Protein AF-A0A353LYP3-F1 (afdb_monomer_lite)

Structure (mmCIF, N/CA/C/O backbone):
data_AF-A0A353LYP3-F1
#
_entry.id   AF-A0A353LYP3-F1
#
loop_
_atom_site.group_PDB
_atom_site.id
_atom_site.type_symbol
_atom_site.label_atom_id
_atom_site.label_alt_id
_atom_site.label_comp_id
_atom_site.label_asym_id
_atom_site.label_entity_id
_atom_site.label_seq_id
_atom_site.pdbx_PDB_ins_code
_atom_site.Cartn_x
_atom_site.Cartn_y
_atom_site.Cartn_z
_atom_site.occupancy
_atom_site.B_iso_or_equiv
_atom_site.auth_seq_id
_atom_site.auth_comp_id
_atom_site.auth_asym_id
_atom_site.auth_atom_id
_atom_site.pdbx_PDB_model_num
ATOM 1 N N . MET A 1 1 ? 10.026 13.963 10.418 1.00 54.19 1 MET A N 1
ATOM 2 C CA . MET A 1 1 ? 9.794 12.683 9.719 1.00 54.19 1 MET A CA 1
ATOM 3 C C . MET A 1 1 ? 11.078 11.905 9.789 1.00 54.19 1 MET A C 1
ATOM 5 O O . MET A 1 1 ? 12.099 12.443 9.378 1.00 54.19 1 MET A O 1
ATOM 9 N N . GLU A 1 2 ? 11.036 10.710 10.360 1.00 62.53 2 GLU A N 1
ATOM 10 C CA . GLU A 1 2 ? 12.222 9.867 10.452 1.00 62.53 2 GLU A CA 1
ATOM 11 C C . GLU A 1 2 ? 12.585 9.393 9.034 1.00 62.53 2 GLU A C 1
ATOM 13 O O . GLU A 1 2 ? 11.735 8.795 8.362 1.00 62.53 2 GLU A O 1
ATOM 18 N N . PRO A 1 3 ? 13.785 9.722 8.519 1.00 78.31 3 PRO A N 1
ATOM 19 C CA . PRO A 1 3 ? 14.247 9.272 7.199 1.00 78.31 3 PRO A CA 1
ATOM 20 C C . PRO A 1 3 ? 14.210 7.739 7.059 1.00 78.31 3 PRO A C 1
ATOM 22 O O . PRO A 1 3 ? 14.135 7.204 5.948 1.00 78.31 3 PRO A O 1
ATOM 25 N N . ASP A 1 4 ? 14.184 7.042 8.187 1.00 89.88 4 ASP A N 1
ATOM 26 C CA . ASP A 1 4 ? 14.085 5.599 8.335 1.00 89.88 4 ASP A CA 1
ATOM 27 C C . ASP A 1 4 ? 12.783 5.028 7.763 1.00 89.88 4 ASP A C 1
ATOM 29 O O . ASP A 1 4 ? 12.834 4.050 7.022 1.00 89.88 4 ASP A O 1
ATOM 33 N N . SER A 1 5 ? 11.631 5.674 7.977 1.00 93.25 5 SER A N 1
ATOM 34 C CA . SER A 1 5 ? 10.331 5.182 7.486 1.00 93.25 5 SER A CA 1
ATOM 35 C C . SER A 1 5 ? 10.251 5.153 5.958 1.00 93.25 5 SER A C 1
ATOM 37 O O . SER A 1 5 ? 9.721 4.216 5.361 1.00 93.25 5 SER A O 1
ATOM 39 N N . PHE A 1 6 ? 10.796 6.181 5.301 1.00 93.81 6 PHE A N 1
ATOM 40 C CA . PHE A 1 6 ? 10.834 6.232 3.840 1.00 93.81 6 PHE A CA 1
ATOM 41 C C . PHE A 1 6 ? 11.858 5.246 3.271 1.00 93.81 6 PHE A C 1
ATOM 43 O O . PHE A 1 6 ? 11.577 4.550 2.296 1.00 93.81 6 PHE A O 1
ATOM 50 N N . THR A 1 7 ? 13.033 5.155 3.896 1.00 94.31 7 THR A N 1
ATOM 51 C CA . THR A 1 7 ? 14.080 4.210 3.488 1.00 94.31 7 THR A CA 1
ATOM 52 C C . THR A 1 7 ? 13.593 2.770 3.620 1.00 94.31 7 THR A C 1
ATOM 54 O O . THR A 1 7 ? 13.768 1.970 2.699 1.00 94.31 7 THR A O 1
ATOM 57 N N . TRP A 1 8 ? 12.906 2.462 4.721 1.00 96.06 8 TRP A N 1
ATOM 58 C CA . TRP A 1 8 ? 12.242 1.185 4.941 1.00 96.06 8 TRP A CA 1
ATOM 59 C C . TRP A 1 8 ? 11.215 0.893 3.846 1.00 96.06 8 TRP A C 1
ATOM 61 O O . TRP A 1 8 ? 11.265 -0.178 3.249 1.00 96.06 8 TRP A O 1
ATOM 71 N N . LEU A 1 9 ? 10.348 1.855 3.507 1.00 95.44 9 LEU A N 1
ATOM 72 C CA . LEU A 1 9 ? 9.322 1.673 2.476 1.00 95.44 9 LEU A CA 1
ATOM 73 C C . LEU A 1 9 ? 9.927 1.388 1.097 1.00 95.44 9 LEU A C 1
ATOM 75 O O . LEU A 1 9 ? 9.460 0.507 0.376 1.00 95.44 9 LEU A O 1
ATOM 79 N N . VAL A 1 10 ? 10.976 2.123 0.721 1.00 94.94 10 VAL A N 1
ATOM 80 C CA . VAL A 1 10 ? 11.682 1.908 -0.550 1.00 94.94 10 VAL A CA 1
ATOM 81 C C . VAL A 1 10 ? 12.339 0.530 -0.577 1.00 94.94 10 VAL A C 1
ATOM 83 O O . VAL A 1 10 ? 12.229 -0.175 -1.582 1.00 94.94 10 VAL A O 1
ATOM 86 N N . SER A 1 11 ? 12.980 0.132 0.525 1.00 95.69 11 SER A N 1
ATOM 87 C CA . SER A 1 11 ? 13.568 -1.202 0.677 1.00 95.69 11 SER A CA 1
ATOM 88 C C . SER A 1 11 ? 12.501 -2.293 0.538 1.00 95.69 11 SER A C 1
ATOM 90 O O . SER A 1 11 ? 12.647 -3.210 -0.271 1.00 95.69 11 SER A O 1
ATOM 92 N N . TYR A 1 12 ? 11.369 -2.129 1.224 1.00 95.31 12 TYR A N 1
ATOM 93 C CA . TYR A 1 12 ? 10.230 -3.040 1.180 1.00 95.31 12 TYR A CA 1
ATOM 94 C C . TYR A 1 12 ? 9.663 -3.210 -0.235 1.00 95.31 12 TYR A C 1
ATOM 96 O O . TYR A 1 12 ? 9.528 -4.333 -0.723 1.00 95.31 12 TYR A O 1
ATOM 104 N N . LEU A 1 13 ? 9.397 -2.102 -0.935 1.00 93.81 13 LEU A N 1
ATOM 105 C CA . LEU A 1 13 ? 8.905 -2.130 -2.314 1.00 93.81 13 LEU A CA 1
ATOM 106 C C . LEU A 1 13 ? 9.899 -2.827 -3.252 1.00 93.81 13 LEU A C 1
ATOM 108 O O . LEU A 1 13 ? 9.490 -3.619 -4.103 1.00 93.81 13 LEU A O 1
ATOM 112 N N . SER A 1 14 ? 11.198 -2.569 -3.070 1.00 93.81 14 SER A N 1
ATOM 113 C CA . SER A 1 14 ? 12.239 -3.194 -3.886 1.00 93.81 14 SER A CA 1
ATOM 114 C C . SER A 1 14 ? 12.328 -4.707 -3.695 1.00 93.81 14 SER A C 1
ATOM 116 O O . SER A 1 14 ? 12.560 -5.423 -4.665 1.00 93.81 14 SER A O 1
ATOM 118 N N . ALA A 1 15 ? 12.074 -5.196 -2.478 1.00 94.06 15 ALA A N 1
ATOM 119 C CA . ALA A 1 15 ? 12.057 -6.621 -2.169 1.00 94.06 15 ALA A CA 1
ATOM 120 C C . ALA A 1 15 ? 10.809 -7.343 -2.707 1.00 94.06 15 ALA A C 1
ATOM 122 O O . ALA A 1 15 ? 10.864 -8.544 -2.966 1.00 94.06 15 ALA A O 1
ATOM 123 N N . ARG A 1 16 ? 9.679 -6.637 -2.852 1.00 90.31 16 ARG A N 1
ATOM 124 C CA . ARG A 1 16 ? 8.399 -7.221 -3.290 1.00 90.31 16 ARG A CA 1
ATOM 125 C C . ARG A 1 16 ? 8.156 -7.147 -4.792 1.00 90.31 16 ARG A C 1
ATOM 127 O O . ARG A 1 16 ? 7.545 -8.057 -5.341 1.00 90.31 16 ARG A O 1
ATOM 134 N N . VAL A 1 17 ? 8.579 -6.058 -5.432 1.00 90.00 17 VAL A N 1
ATOM 135 C CA . VAL A 1 17 ? 8.217 -5.747 -6.822 1.00 90.00 17 VAL A CA 1
ATOM 136 C C . VAL A 1 17 ? 9.460 -5.466 -7.654 1.00 90.00 17 VAL A C 1
ATOM 138 O O . VAL A 1 17 ? 9.857 -6.281 -8.480 1.00 90.00 17 VAL A O 1
ATOM 141 N N . THR A 1 18 ? 10.051 -4.286 -7.470 1.00 90.81 18 THR A N 1
ATOM 142 C CA . THR A 1 18 ? 11.237 -3.828 -8.194 1.00 90.81 18 THR A CA 1
ATOM 143 C C . THR A 1 18 ? 11.783 -2.565 -7.543 1.00 90.81 18 THR A C 1
ATOM 145 O O . THR A 1 18 ? 11.088 -1.886 -6.783 1.00 90.81 18 THR A O 1
ATOM 148 N N . VAL A 1 19 ? 13.030 -2.224 -7.859 1.00 92.56 19 VAL A N 1
ATOM 149 C CA . VAL A 1 19 ? 13.658 -0.989 -7.390 1.00 92.56 19 VAL A CA 1
ATOM 150 C C . VAL A 1 19 ? 12.909 0.212 -7.982 1.00 92.56 19 VAL A C 1
ATOM 152 O O . VAL A 1 19 ? 12.935 0.389 -9.201 1.00 92.56 19 VAL A O 1
ATOM 155 N N . PRO A 1 20 ? 12.285 1.078 -7.158 1.00 92.69 20 PRO A N 1
ATOM 156 C CA . PRO A 1 20 ? 11.558 2.228 -7.675 1.00 92.69 20 PRO A CA 1
ATOM 157 C C . PRO A 1 20 ? 12.528 3.241 -8.283 1.00 92.69 20 PRO A C 1
ATOM 159 O O . PRO A 1 20 ? 13.580 3.560 -7.705 1.00 92.69 20 PRO A O 1
ATOM 162 N N . SER A 1 21 ? 12.141 3.783 -9.430 1.00 95.62 21 SER A N 1
ATOM 163 C CA . SER A 1 21 ? 12.807 4.884 -10.115 1.00 95.62 21 SER A CA 1
ATOM 164 C C . SER A 1 21 ? 12.794 6.169 -9.268 1.00 95.62 21 SER A C 1
ATOM 166 O O . SER A 1 21 ? 11.988 6.317 -8.342 1.00 95.62 21 SER A O 1
ATOM 168 N N . PRO A 1 22 ? 13.661 7.153 -9.568 1.00 95.00 22 PRO A N 1
ATOM 169 C CA . PRO A 1 22 ? 13.668 8.433 -8.858 1.00 95.00 22 PRO A CA 1
ATOM 170 C C . PRO A 1 22 ? 12.325 9.174 -8.912 1.00 95.00 22 PRO A C 1
ATOM 172 O O . PRO A 1 22 ? 12.005 9.934 -8.001 1.00 95.00 22 PRO A O 1
ATOM 175 N N . GLU A 1 23 ? 11.544 8.987 -9.975 1.00 95.06 23 GLU A N 1
ATOM 176 C CA . GLU A 1 23 ? 10.226 9.605 -10.117 1.00 95.06 23 GLU A CA 1
ATOM 177 C C . GLU A 1 23 ? 9.177 8.909 -9.243 1.00 95.06 23 GLU A C 1
ATOM 179 O O . GLU A 1 23 ? 8.459 9.574 -8.498 1.00 95.06 23 GLU A O 1
ATOM 184 N N . GLU A 1 24 ? 9.159 7.576 -9.224 1.00 95.19 24 GLU A N 1
ATOM 185 C CA . GLU A 1 24 ? 8.295 6.793 -8.330 1.00 95.19 24 GLU A CA 1
ATOM 186 C C . GLU A 1 24 ? 8.601 7.084 -6.858 1.00 95.19 24 GLU A C 1
ATOM 188 O O . GLU A 1 24 ? 7.687 7.284 -6.063 1.00 95.19 24 GLU A O 1
ATOM 193 N N . ARG A 1 25 ? 9.881 7.229 -6.491 1.00 95.06 25 ARG A N 1
ATOM 194 C CA . ARG A 1 25 ? 10.289 7.655 -5.139 1.00 95.06 25 ARG A CA 1
ATOM 195 C C . ARG A 1 25 ? 9.726 9.024 -4.763 1.00 95.06 25 ARG A C 1
ATOM 197 O O . ARG A 1 25 ? 9.258 9.193 -3.639 1.00 95.06 25 ARG A O 1
ATOM 204 N N . ARG A 1 26 ? 9.733 9.996 -5.686 1.00 95.56 26 ARG A N 1
ATOM 205 C CA . ARG A 1 26 ? 9.115 11.316 -5.455 1.00 95.56 26 ARG A CA 1
ATOM 206 C C . ARG A 1 26 ? 7.609 11.204 -5.255 1.00 95.56 26 ARG A C 1
ATOM 208 O O . ARG A 1 26 ? 7.067 11.880 -4.386 1.00 95.56 26 ARG A O 1
ATOM 215 N N . LYS A 1 27 ? 6.939 10.334 -6.009 1.00 95.62 27 LYS A N 1
ATOM 216 C CA . LYS A 1 27 ? 5.505 10.079 -5.832 1.00 95.62 27 LYS A CA 1
ATOM 217 C C . LYS A 1 27 ? 5.201 9.391 -4.497 1.00 95.62 27 LYS A C 1
ATOM 219 O O . LYS A 1 27 ? 4.265 9.795 -3.820 1.00 95.62 27 LYS A O 1
ATOM 224 N N . LEU A 1 28 ? 6.004 8.414 -4.069 1.00 95.25 28 LEU A N 1
ATOM 225 C CA . LEU A 1 28 ? 5.878 7.801 -2.736 1.00 95.25 28 LEU A CA 1
ATOM 226 C C . LEU A 1 28 ? 6.040 8.848 -1.626 1.00 95.25 28 LEU A C 1
ATOM 228 O O . LEU A 1 28 ? 5.224 8.903 -0.709 1.00 95.25 28 LEU A O 1
ATOM 232 N N . LEU A 1 29 ? 7.039 9.731 -1.749 1.00 94.88 29 LEU A N 1
ATOM 233 C CA . LEU A 1 29 ? 7.204 10.869 -0.841 1.00 94.88 29 LEU A CA 1
ATOM 234 C C . LEU A 1 29 ? 5.979 11.786 -0.857 1.00 94.88 29 LEU A C 1
ATOM 236 O O . LEU A 1 29 ? 5.509 12.176 0.203 1.00 94.88 29 LEU A O 1
ATOM 240 N N . TYR A 1 30 ? 5.418 12.097 -2.025 1.00 95.19 30 TYR A N 1
ATOM 241 C CA . TYR A 1 30 ? 4.194 12.894 -2.122 1.00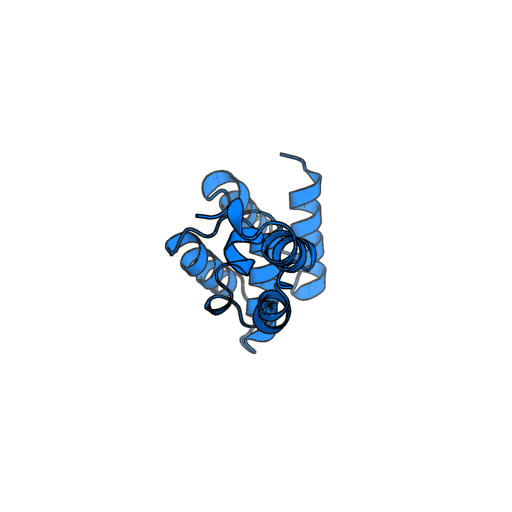 95.19 30 TYR A CA 1
ATOM 242 C C . TYR A 1 30 ? 3.021 12.250 -1.366 1.00 95.19 30 TYR A C 1
ATOM 244 O O . TYR A 1 30 ? 2.323 12.933 -0.616 1.00 95.19 30 TYR A O 1
ATOM 252 N N . TRP A 1 31 ? 2.828 10.935 -1.494 1.00 95.88 31 TRP A N 1
ATOM 253 C CA . TRP A 1 31 ? 1.790 10.224 -0.745 1.00 95.88 31 TRP A CA 1
ATOM 254 C C . TRP A 1 31 ? 2.017 10.288 0.769 1.00 95.88 31 TRP A C 1
ATOM 256 O O . TRP A 1 31 ? 1.078 10.554 1.520 1.00 95.88 31 TRP A O 1
ATOM 266 N N . MET A 1 32 ? 3.261 10.135 1.222 1.00 94.69 32 MET A N 1
ATOM 267 C CA . MET A 1 32 ? 3.577 10.230 2.649 1.00 94.69 32 MET A CA 1
ATOM 268 C C . MET A 1 32 ? 3.420 11.649 3.200 1.00 94.69 32 MET A C 1
ATOM 270 O O . MET A 1 32 ? 2.840 11.844 4.262 1.00 94.69 32 MET A O 1
ATOM 274 N N . GLN A 1 33 ? 3.933 12.649 2.485 1.00 92.38 33 GLN A N 1
ATOM 275 C CA . GLN A 1 33 ? 4.070 14.010 3.004 1.00 92.38 33 GLN A CA 1
ATOM 276 C C . GLN A 1 33 ? 2.869 14.894 2.674 1.00 92.38 33 GLN A C 1
ATOM 278 O O . GLN A 1 33 ? 2.355 15.596 3.536 1.00 92.38 33 GLN A O 1
ATOM 283 N N . SER A 1 34 ? 2.418 14.879 1.421 1.00 92.88 34 SER A N 1
ATOM 284 C CA . SER A 1 34 ? 1.349 15.765 0.949 1.00 92.88 34 SER A CA 1
ATOM 285 C C . SER A 1 34 ? -0.038 15.175 1.167 1.00 92.88 34 SER A C 1
ATOM 287 O O . SER A 1 34 ? -0.999 15.921 1.335 1.00 92.88 34 SER A O 1
ATOM 289 N N . LYS A 1 35 ? -0.158 13.844 1.142 1.00 93.00 35 LYS A N 1
ATOM 290 C CA . LYS A 1 35 ? -1.423 13.138 1.401 1.00 93.00 35 LYS A CA 1
ATOM 291 C C . LYS A 1 35 ? -1.507 12.554 2.811 1.00 93.00 35 LYS A C 1
ATOM 293 O O . LYS A 1 35 ? -2.572 12.086 3.195 1.00 93.00 35 LYS A O 1
ATOM 298 N N . ASN A 1 36 ? -0.429 12.658 3.591 1.00 93.88 36 ASN A N 1
ATOM 299 C CA . ASN A 1 36 ? -0.367 12.236 4.988 1.00 93.88 36 ASN A CA 1
ATOM 300 C C . ASN A 1 36 ? -0.700 10.740 5.182 1.00 93.88 36 ASN A C 1
ATOM 302 O O . ASN A 1 36 ? -1.319 10.369 6.180 1.00 93.88 36 ASN A O 1
ATOM 306 N N . LEU A 1 37 ? -0.320 9.884 4.224 1.00 94.81 37 LEU A N 1
ATOM 307 C CA . LEU A 1 37 ? -0.418 8.428 4.375 1.00 94.81 37 LEU A CA 1
ATOM 308 C C . LEU A 1 37 ? 0.808 7.893 5.119 1.00 94.81 37 LEU A C 1
ATOM 310 O O . LEU A 1 37 ? 1.942 8.267 4.815 1.00 94.81 37 LEU A O 1
ATOM 314 N N . SER A 1 38 ? 0.605 6.966 6.054 1.00 95.38 38 SER A N 1
ATOM 315 C CA . SER A 1 38 ? 1.728 6.282 6.696 1.00 95.38 38 SER A CA 1
ATOM 316 C C . SER A 1 38 ? 2.450 5.343 5.718 1.00 95.38 38 SER A C 1
ATOM 318 O O . SER A 1 38 ? 1.876 4.842 4.747 1.00 95.38 38 SER A O 1
ATOM 320 N N . HIS A 1 39 ? 3.732 5.085 5.983 1.00 94.81 39 HIS A N 1
ATOM 321 C CA . HIS A 1 39 ? 4.520 4.121 5.209 1.00 94.81 39 HIS A CA 1
ATOM 322 C C . HIS A 1 39 ? 3.911 2.712 5.270 1.00 94.81 39 HIS A C 1
ATOM 324 O O . HIS A 1 39 ? 3.964 1.984 4.283 1.00 94.81 39 HIS A O 1
ATOM 330 N N . GLU A 1 40 ? 3.277 2.354 6.388 1.00 95.38 40 GLU A N 1
ATOM 331 C CA . GLU A 1 40 ? 2.568 1.085 6.562 1.00 95.38 40 GLU A CA 1
ATOM 332 C C . GLU A 1 40 ? 1.368 0.988 5.619 1.00 95.38 40 GLU A C 1
ATOM 334 O O . GLU A 1 40 ? 1.216 -0.024 4.947 1.00 95.38 40 GLU A O 1
ATOM 339 N N . VAL A 1 41 ? 0.556 2.048 5.494 1.00 95.75 41 VAL A N 1
ATOM 340 C CA . VAL A 1 41 ? -0.564 2.074 4.535 1.00 95.75 41 VAL A CA 1
ATOM 341 C C . VAL A 1 41 ? -0.048 1.839 3.119 1.00 95.75 41 VAL A C 1
ATOM 343 O O . VAL A 1 41 ? -0.590 1.015 2.389 1.00 95.75 41 VAL A O 1
ATOM 346 N N . ILE A 1 42 ? 1.037 2.509 2.728 1.00 96.12 42 ILE A N 1
ATOM 347 C CA . ILE A 1 42 ? 1.604 2.322 1.390 1.00 96.12 42 ILE A CA 1
ATOM 348 C C . ILE A 1 42 ? 2.149 0.896 1.214 1.00 96.12 42 ILE A C 1
ATOM 350 O O . ILE A 1 42 ? 1.950 0.302 0.157 1.00 96.12 42 ILE A O 1
ATOM 354 N N . ALA A 1 43 ? 2.770 0.310 2.241 1.00 95.88 43 ALA A N 1
ATOM 355 C CA . ALA A 1 43 ? 3.223 -1.078 2.206 1.00 95.88 43 ALA A CA 1
ATOM 356 C C . ALA A 1 43 ? 2.055 -2.070 2.055 1.00 95.88 43 ALA A C 1
ATOM 358 O O . ALA A 1 43 ? 2.135 -2.971 1.224 1.00 95.88 43 ALA A O 1
ATOM 359 N N . VAL A 1 44 ? 0.938 -1.872 2.764 1.00 95.62 44 VAL A N 1
ATOM 360 C CA . VAL A 1 44 ? -0.263 -2.710 2.585 1.00 95.62 44 VAL A CA 1
ATOM 361 C C . VAL A 1 44 ? -0.827 -2.554 1.171 1.00 95.62 44 VAL A C 1
ATOM 363 O O . VAL A 1 44 ? -1.257 -3.538 0.579 1.00 95.62 44 VAL A O 1
ATOM 366 N N . ALA A 1 45 ? -0.780 -1.356 0.580 1.00 95.50 45 ALA A N 1
ATOM 367 C CA . ALA A 1 45 ? -1.205 -1.159 -0.807 1.00 95.50 45 ALA A CA 1
ATOM 368 C C . ALA A 1 45 ? -0.325 -1.937 -1.804 1.00 95.50 45 ALA A C 1
ATOM 370 O O . ALA A 1 45 ? -0.832 -2.442 -2.806 1.00 95.50 45 ALA A O 1
ATOM 371 N N . VAL A 1 46 ? 0.976 -2.075 -1.521 1.00 94.94 46 VAL A N 1
ATOM 372 C CA . VAL A 1 46 ? 1.889 -2.926 -2.303 1.00 94.94 46 VAL A CA 1
ATOM 373 C C . VAL A 1 46 ? 1.501 -4.399 -2.176 1.00 94.94 46 VAL A C 1
ATOM 375 O O . VAL A 1 46 ? 1.428 -5.090 -3.189 1.00 94.94 46 VAL A O 1
ATOM 378 N N . GLU A 1 47 ? 1.191 -4.870 -0.968 1.00 93.81 47 GLU A N 1
ATOM 379 C CA . GLU A 1 47 ? 0.740 -6.251 -0.759 1.00 93.81 47 GLU A CA 1
ATOM 380 C C . GLU A 1 47 ? -0.603 -6.522 -1.448 1.00 93.81 47 GLU A C 1
ATOM 382 O O . GLU A 1 47 ? -0.753 -7.547 -2.109 1.00 93.81 47 GLU A O 1
ATOM 387 N N . GLU A 1 48 ? -1.559 -5.593 -1.359 1.00 93.12 48 GLU A N 1
ATOM 388 C CA . GLU A 1 48 ? -2.859 -5.692 -2.034 1.00 93.12 48 GLU A CA 1
ATOM 389 C C . GLU A 1 48 ? -2.685 -5.738 -3.559 1.00 93.12 48 GLU A C 1
ATOM 391 O O . GLU A 1 48 ? -3.314 -6.552 -4.239 1.00 93.12 48 GLU A O 1
ATOM 396 N N . MET A 1 49 ? -1.779 -4.917 -4.099 1.00 93.81 49 MET A N 1
ATOM 397 C CA . MET A 1 49 ? -1.406 -4.957 -5.510 1.00 93.81 49 MET 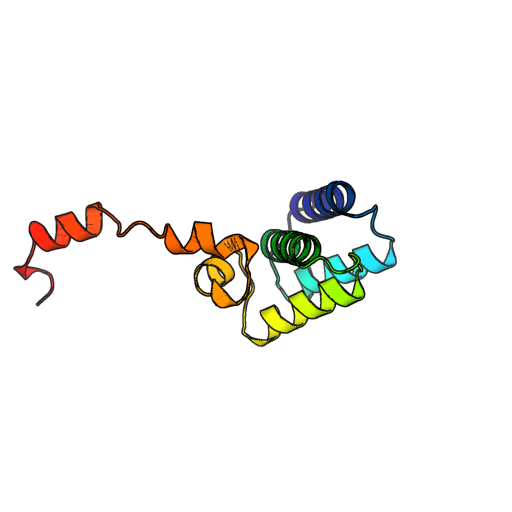A CA 1
ATOM 398 C C . MET A 1 49 ? -0.852 -6.331 -5.900 1.00 93.81 49 MET A C 1
ATOM 400 O O . MET A 1 49 ? -1.325 -6.912 -6.877 1.00 93.81 49 MET A O 1
ATOM 404 N N . CYS A 1 50 ? 0.109 -6.867 -5.147 1.00 90.94 50 CYS A N 1
ATOM 405 C CA . CYS A 1 50 ? 0.696 -8.181 -5.416 1.00 90.94 50 CYS A CA 1
ATOM 406 C C . CYS A 1 50 ? -0.338 -9.315 -5.297 1.00 90.94 50 CYS A C 1
ATOM 408 O O . CYS A 1 50 ? -0.336 -10.242 -6.105 1.00 90.94 50 CYS A O 1
ATOM 410 N N . ALA A 1 51 ? -1.254 -9.229 -4.329 1.00 90.12 51 ALA A N 1
ATOM 411 C CA . ALA A 1 51 ? -2.304 -10.221 -4.104 1.00 90.12 51 ALA A CA 1
ATOM 412 C C . ALA A 1 51 ? -3.418 -10.185 -5.163 1.00 90.12 51 ALA A C 1
ATOM 414 O O . ALA A 1 51 ? -4.111 -11.181 -5.366 1.00 90.12 51 ALA A O 1
ATOM 415 N N . SER A 1 52 ? -3.604 -9.055 -5.852 1.00 85.75 52 SER A N 1
ATOM 416 C CA . SER A 1 52 ? -4.650 -8.891 -6.870 1.00 85.75 52 SER A CA 1
ATOM 417 C C . SER A 1 52 ? -4.461 -9.765 -8.119 1.00 85.75 52 SER A C 1
ATOM 419 O O . SER A 1 52 ? -5.403 -9.920 -8.896 1.00 85.75 52 SER A O 1
ATOM 421 N N . GLY A 1 53 ? -3.260 -10.319 -8.334 1.00 76.88 53 GLY A N 1
ATOM 422 C CA . GLY A 1 53 ? -2.906 -11.075 -9.539 1.00 76.88 53 GLY A CA 1
ATOM 423 C C . GLY A 1 53 ? -2.709 -10.213 -10.794 1.00 76.88 53 GLY A C 1
ATOM 424 O O . GLY A 1 53 ? -2.446 -10.759 -11.864 1.00 76.88 53 GLY A O 1
ATOM 425 N N . ALA A 1 54 ? -2.825 -8.884 -10.689 1.00 75.19 54 ALA A N 1
ATOM 426 C CA . ALA A 1 54 ? -2.478 -7.953 -11.758 1.00 75.19 54 ALA A CA 1
ATOM 427 C C . ALA A 1 54 ? -0.958 -7.737 -11.835 1.00 75.19 54 ALA A C 1
ATOM 429 O O . ALA A 1 54 ? -0.247 -7.881 -10.840 1.00 75.19 54 ALA A O 1
ATOM 430 N N . ASN A 1 55 ? -0.456 -7.330 -13.007 1.00 82.81 55 ASN A N 1
ATOM 431 C CA . ASN A 1 55 ? 0.948 -6.949 -13.145 1.00 82.81 55 ASN A CA 1
ATOM 432 C C . ASN A 1 55 ? 1.255 -5.771 -12.203 1.00 82.81 55 ASN A C 1
ATOM 434 O O . ASN A 1 55 ? 0.653 -4.699 -12.359 1.00 82.81 55 ASN A O 1
ATOM 438 N N . PRO A 1 56 ? 2.188 -5.936 -11.248 1.00 86.19 56 PRO A N 1
ATOM 439 C CA . PRO A 1 56 ? 2.482 -4.895 -10.283 1.00 86.19 56 PRO A CA 1
ATOM 440 C C . PRO A 1 56 ? 3.082 -3.694 -11.013 1.00 86.19 56 PRO A C 1
ATOM 442 O O . PRO A 1 56 ? 4.075 -3.803 -11.733 1.00 86.19 56 PRO A O 1
ATOM 445 N N . SER A 1 57 ? 2.439 -2.541 -10.867 1.00 91.38 57 SER A N 1
ATOM 446 C CA . SER A 1 57 ? 2.835 -1.309 -11.539 1.00 91.38 57 SER A CA 1
ATOM 447 C C . SER A 1 57 ? 2.492 -0.103 -10.679 1.00 91.38 57 SER A C 1
ATOM 449 O O . SER A 1 57 ? 1.480 -0.082 -9.976 1.00 91.38 57 SER A O 1
ATOM 451 N N . PHE A 1 58 ? 3.324 0.934 -10.754 1.00 92.19 58 PHE A N 1
ATOM 452 C CA . PHE A 1 58 ? 3.109 2.145 -9.971 1.00 92.19 58 PHE A CA 1
ATOM 453 C C . PHE A 1 58 ? 1.745 2.817 -10.226 1.00 92.19 58 PHE A C 1
ATOM 455 O O . PHE A 1 58 ? 1.097 3.198 -9.255 1.00 92.19 58 PHE A O 1
ATOM 462 N N . PRO A 1 59 ? 1.229 2.913 -11.471 1.00 93.56 59 PRO A N 1
ATOM 463 C CA . PRO A 1 59 ? -0.104 3.470 -11.712 1.00 93.56 59 PRO A CA 1
ATOM 464 C C . PRO A 1 59 ? -1.225 2.687 -11.019 1.00 93.56 59 PRO A C 1
ATOM 466 O O . PRO A 1 59 ? -2.206 3.281 -10.567 1.00 93.56 59 PRO A O 1
ATOM 469 N N . TYR A 1 60 ? -1.083 1.363 -10.922 1.00 93.50 60 TYR A N 1
ATOM 470 C CA . TYR A 1 60 ? -2.050 0.526 -10.223 1.00 93.50 60 TYR A CA 1
ATOM 471 C C . TYR A 1 60 ? -1.972 0.730 -8.704 1.00 93.50 60 TYR A C 1
ATOM 473 O O . TYR A 1 60 ? -3.006 0.947 -8.070 1.00 93.50 60 TYR A O 1
ATOM 481 N N . LEU A 1 61 ? -0.756 0.803 -8.145 1.00 95.00 61 LEU A N 1
ATOM 482 C CA . LEU A 1 61 ? -0.527 1.203 -6.752 1.00 95.00 61 LEU A CA 1
ATOM 483 C C . LEU A 1 61 ? -1.161 2.573 -6.444 1.00 95.00 61 LEU A C 1
ATOM 485 O O . LEU A 1 61 ? -1.901 2.703 -5.472 1.00 95.00 61 LEU A O 1
ATOM 489 N N . GLU A 1 62 ? -0.951 3.586 -7.292 1.00 95.44 62 GLU A N 1
ATOM 490 C CA . GLU A 1 62 ? -1.581 4.908 -7.138 1.00 95.44 62 GLU A CA 1
ATOM 491 C C . GLU A 1 62 ? -3.115 4.839 -7.191 1.00 95.44 62 GLU A C 1
ATOM 493 O O . GLU A 1 62 ? -3.791 5.633 -6.538 1.00 95.44 62 GLU A O 1
ATOM 498 N N . GLY A 1 63 ? -3.679 3.897 -7.952 1.00 95.81 63 GLY A N 1
ATOM 499 C CA . GLY A 1 63 ? -5.114 3.622 -7.973 1.00 95.81 63 GLY A CA 1
ATOM 500 C C . GLY A 1 63 ? -5.639 3.157 -6.614 1.00 95.81 63 GLY A C 1
ATOM 501 O O . GLY A 1 63 ? -6.628 3.709 -6.128 1.00 95.81 63 GLY A O 1
ATOM 502 N N . ILE A 1 64 ? -4.945 2.207 -5.982 1.00 95.38 64 ILE A N 1
ATOM 503 C CA . ILE A 1 64 ? -5.268 1.711 -4.634 1.00 95.38 64 ILE A CA 1
ATOM 504 C C . ILE A 1 64 ? -5.152 2.849 -3.612 1.00 95.38 64 ILE A C 1
ATOM 506 O O . ILE A 1 64 ? -6.101 3.118 -2.876 1.00 95.38 64 ILE A O 1
ATOM 510 N N . LEU A 1 65 ? -4.035 3.586 -3.627 1.00 96.62 65 LEU A N 1
ATOM 511 C CA . LEU A 1 65 ? -3.796 4.703 -2.706 1.00 96.62 65 LEU A CA 1
ATOM 512 C C . LEU A 1 65 ? -4.838 5.818 -2.857 1.00 96.62 65 LEU A C 1
ATOM 514 O O . LEU A 1 65 ? -5.324 6.351 -1.861 1.00 96.62 65 LEU A O 1
ATOM 518 N N . ARG A 1 66 ? -5.230 6.155 -4.092 1.00 96.81 66 ARG A N 1
ATOM 519 C CA . ARG A 1 66 ? -6.280 7.148 -4.357 1.00 96.81 66 ARG A CA 1
ATOM 520 C C . ARG A 1 66 ? -7.638 6.690 -3.840 1.00 96.81 66 ARG A C 1
ATOM 522 O O . ARG A 1 66 ? -8.358 7.514 -3.282 1.00 96.81 66 ARG A O 1
ATOM 529 N N . ASN A 1 67 ? -7.974 5.413 -4.011 1.00 95.56 67 ASN A N 1
ATOM 530 C CA . ASN A 1 67 ? -9.208 4.844 -3.478 1.00 95.56 67 ASN A CA 1
ATOM 531 C C . ASN A 1 67 ? -9.246 4.946 -1.945 1.00 95.56 67 ASN A C 1
ATOM 533 O O . ASN A 1 67 ? -10.195 5.491 -1.388 1.00 95.56 67 ASN A O 1
ATOM 537 N N . TRP A 1 68 ? -8.182 4.510 -1.267 1.00 96.00 68 TRP A N 1
ATOM 538 C CA . TRP A 1 68 ? -8.092 4.543 0.197 1.00 96.00 68 TRP A CA 1
ATOM 539 C C . TRP A 1 68 ? -8.074 5.965 0.761 1.00 96.00 68 TRP A C 1
ATOM 541 O O . TRP A 1 68 ? -8.830 6.281 1.676 1.00 96.00 68 TRP A O 1
ATOM 551 N N . HIS A 1 69 ? -7.286 6.864 0.171 1.00 96.31 69 HIS A N 1
ATOM 552 C CA . HIS A 1 69 ? -7.291 8.271 0.568 1.00 96.31 69 HIS A CA 1
ATOM 553 C C . HIS A 1 69 ? -8.664 8.925 0.331 1.00 96.31 69 HIS A C 1
ATOM 555 O O . HIS A 1 69 ? -9.089 9.769 1.117 1.00 96.31 69 HIS A O 1
ATOM 561 N N . GLY A 1 70 ? -9.371 8.547 -0.742 1.00 95.25 70 GLY A N 1
ATOM 562 C CA . GLY A 1 70 ? -10.708 9.057 -1.063 1.00 95.25 70 GLY A CA 1
ATOM 563 C C . GLY A 1 70 ? -11.762 8.743 0.001 1.00 95.25 70 GLY A C 1
ATOM 564 O O . GLY A 1 70 ? -12.676 9.540 0.192 1.00 95.25 70 GLY A O 1
ATOM 565 N N . VAL A 1 71 ? -11.599 7.637 0.729 1.00 94.31 71 VAL A N 1
ATOM 566 C CA . VAL A 1 71 ? -12.470 7.246 1.852 1.00 94.31 71 VAL A CA 1
ATOM 567 C C . VAL A 1 71 ? -11.886 7.613 3.225 1.00 94.31 71 VAL A C 1
ATOM 569 O O . VAL A 1 71 ? -12.454 7.257 4.250 1.00 94.31 71 VAL A O 1
ATOM 572 N N . GLY A 1 72 ? -10.779 8.363 3.257 1.00 94.38 72 GLY A N 1
ATOM 573 C CA . GLY A 1 72 ? -10.217 8.945 4.479 1.00 94.38 72 GLY A CA 1
ATOM 574 C C . GLY A 1 72 ? -9.128 8.129 5.179 1.00 94.38 72 GLY A C 1
ATOM 575 O O . GLY A 1 72 ? -8.693 8.536 6.252 1.00 94.38 72 GLY A O 1
ATOM 576 N N . ILE A 1 73 ? -8.643 7.034 4.586 1.00 95.31 73 ILE A N 1
ATOM 577 C CA . ILE A 1 73 ? -7.574 6.210 5.173 1.00 95.31 73 ILE A CA 1
ATOM 578 C C . ILE A 1 73 ? -6.243 6.967 5.178 1.00 95.31 73 ILE A C 1
ATOM 580 O O . ILE A 1 73 ? -5.777 7.426 4.129 1.00 95.31 73 ILE A O 1
ATOM 584 N N . ARG A 1 74 ? -5.600 7.051 6.349 1.00 93.50 74 ARG A N 1
ATOM 585 C CA . ARG A 1 74 ? -4.280 7.686 6.529 1.00 93.50 74 ARG A CA 1
ATOM 586 C C . ARG A 1 74 ? -3.302 6.837 7.343 1.00 93.50 74 ARG A C 1
ATOM 588 O O . ARG A 1 74 ? -2.093 6.965 7.154 1.00 93.50 74 ARG A O 1
ATOM 595 N N . SER A 1 75 ? -3.808 5.969 8.212 1.00 94.50 75 SER A N 1
ATOM 596 C CA . SER A 1 75 ? -3.049 5.114 9.125 1.00 94.50 75 SER A CA 1
ATOM 597 C C . SER A 1 75 ? -3.365 3.631 8.921 1.00 94.50 75 SER A C 1
ATOM 599 O O . SER A 1 75 ? -4.414 3.262 8.392 1.00 94.50 75 SER A O 1
ATOM 601 N N . TYR A 1 76 ? -2.466 2.763 9.390 1.00 90.88 76 TYR A N 1
ATOM 602 C CA . TYR A 1 76 ? -2.693 1.320 9.430 1.00 90.88 76 TYR A CA 1
ATOM 603 C C . TYR A 1 76 ? -3.944 0.956 10.247 1.00 90.88 76 TYR A C 1
ATOM 605 O O . TYR A 1 76 ? -4.694 0.061 9.863 1.00 90.88 76 TYR A O 1
ATOM 613 N N . ASN A 1 77 ? -4.226 1.693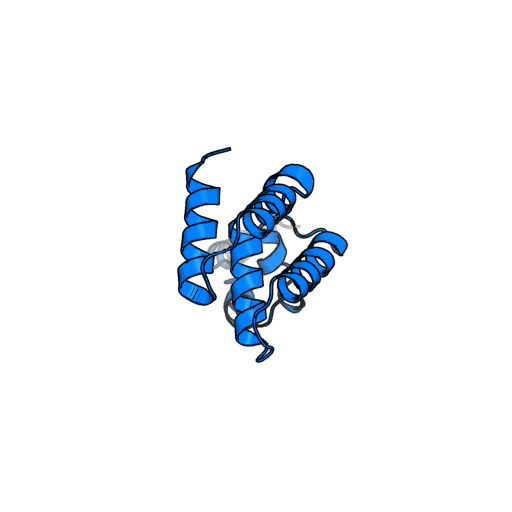 11.329 1.00 91.06 77 ASN A N 1
ATOM 614 C CA . ASN A 1 77 ? -5.433 1.471 12.126 1.00 91.06 77 ASN A CA 1
ATOM 615 C C . ASN A 1 77 ? -6.715 1.715 11.315 1.00 91.06 77 ASN A C 1
ATOM 617 O O . ASN A 1 77 ? -7.630 0.900 11.385 1.00 91.06 77 ASN A O 1
ATOM 621 N N . ASP A 1 78 ? -6.749 2.760 10.480 1.00 92.38 78 ASP A N 1
ATOM 622 C CA . ASP A 1 78 ? -7.912 3.048 9.630 1.00 92.38 78 ASP A CA 1
ATOM 623 C C . ASP A 1 78 ? -8.207 1.870 8.684 1.00 92.38 78 ASP A C 1
ATOM 625 O O . ASP A 1 78 ? -9.366 1.531 8.445 1.00 92.38 78 ASP A O 1
ATOM 629 N N . LEU A 1 79 ? -7.164 1.207 8.164 1.00 91.31 79 LEU A N 1
ATOM 630 C CA . LEU A 1 79 ? -7.315 0.006 7.335 1.00 91.31 79 LEU A CA 1
ATOM 631 C C . LEU A 1 79 ? -7.867 -1.185 8.127 1.00 91.31 79 LEU A C 1
ATOM 633 O O . LEU A 1 79 ? -8.717 -1.912 7.614 1.00 91.31 79 LEU A O 1
ATOM 637 N N . LEU A 1 80 ? -7.425 -1.382 9.373 1.00 88.69 80 LEU A N 1
ATOM 638 C CA . LEU A 1 80 ? -7.957 -2.435 10.248 1.00 88.69 80 LEU A CA 1
ATOM 639 C C . LEU A 1 80 ? -9.435 -2.220 10.590 1.00 88.69 80 LEU A C 1
ATOM 641 O O . LEU A 1 80 ? -10.170 -3.186 10.795 1.00 88.69 80 LEU A O 1
ATOM 645 N N . GLU A 1 81 ? -9.873 -0.966 10.665 1.00 88.5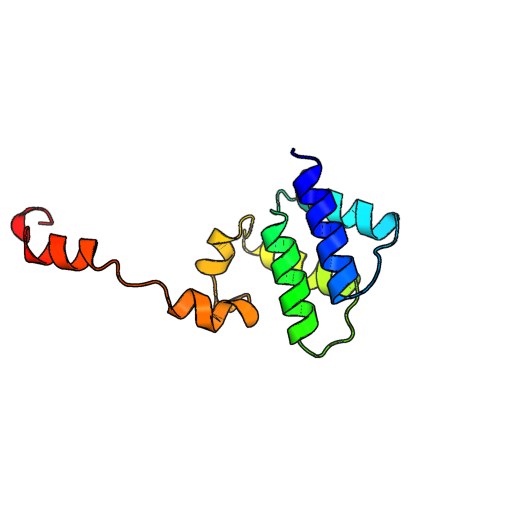6 81 GLU A N 1
ATOM 646 C CA . GLU A 1 81 ? -11.277 -0.601 10.866 1.00 88.56 81 GLU A CA 1
ATOM 647 C C . GLU A 1 81 ? -12.114 -0.729 9.588 1.00 88.56 81 GLU A C 1
ATOM 649 O O . GLU A 1 81 ? -13.331 -0.886 9.665 1.00 88.56 81 GLU A O 1
ATOM 654 N N . ASN A 1 82 ? -11.466 -0.751 8.420 1.00 89.19 82 ASN A N 1
ATOM 655 C CA . ASN A 1 82 ? -12.104 -0.863 7.110 1.00 89.19 82 ASN A CA 1
ATOM 656 C C . ASN A 1 82 ? -11.601 -2.092 6.322 1.00 89.19 82 ASN A C 1
ATOM 658 O O . ASN A 1 82 ? -11.077 -1.952 5.213 1.00 89.19 82 ASN A O 1
ATOM 662 N N . PRO A 1 83 ? -11.793 -3.325 6.831 1.00 84.25 83 PRO A N 1
ATOM 663 C CA . PRO A 1 83 ? -11.216 -4.529 6.229 1.00 84.25 83 PRO A CA 1
ATOM 664 C C . PRO A 1 83 ? -11.768 -4.876 4.846 1.00 84.25 83 PRO A C 1
ATOM 666 O O . PRO A 1 83 ? -11.151 -5.633 4.109 1.00 84.25 83 PRO A O 1
ATOM 669 N N . TYR A 1 84 ? -12.913 -4.316 4.454 1.00 85.56 84 TYR A N 1
ATOM 670 C CA . TYR A 1 84 ? -13.458 -4.484 3.105 1.00 85.56 84 TYR A CA 1
ATOM 671 C C . TYR A 1 84 ? -12.614 -3.776 2.029 1.00 85.56 84 TYR A C 1
ATOM 673 O O . TYR A 1 84 ? -12.747 -4.095 0.849 1.00 85.56 84 TYR A O 1
ATOM 681 N N . LEU A 1 85 ? -11.748 -2.828 2.414 1.00 87.81 85 LEU A N 1
ATOM 682 C CA . LEU A 1 85 ? -10.870 -2.100 1.492 1.00 87.81 85 LEU A CA 1
ATOM 683 C C . LEU A 1 85 ? -9.633 -2.897 1.074 1.00 87.81 85 LEU A C 1
ATOM 685 O O . LEU A 1 85 ? -8.954 -2.493 0.127 1.00 87.81 85 LEU A O 1
ATOM 689 N N . THR A 1 86 ? -9.322 -3.985 1.779 1.00 86.25 86 THR A N 1
ATOM 690 C CA . THR A 1 86 ? -8.121 -4.784 1.549 1.00 86.25 86 THR A CA 1
ATOM 691 C C . THR A 1 86 ? -8.370 -6.257 1.843 1.00 86.25 86 THR A C 1
ATOM 693 O O . THR A 1 86 ? -8.721 -6.664 2.951 1.00 86.25 86 THR A O 1
ATOM 696 N N . LYS A 1 87 ? -8.127 -7.096 0.840 1.00 84.69 87 LYS A N 1
ATOM 697 C CA . LYS A 1 87 ? -8.218 -8.548 0.985 1.00 84.69 87 LYS A CA 1
ATOM 698 C C . LYS A 1 87 ? -7.091 -9.084 1.863 1.00 84.69 87 LYS A C 1
ATOM 700 O O . LYS A 1 87 ? -7.302 -10.074 2.564 1.00 84.69 87 LYS A O 1
ATOM 705 N N . VAL A 1 88 ? -5.923 -8.431 1.864 1.00 84.88 88 VAL A N 1
ATOM 706 C CA . VAL A 1 88 ? -4.766 -8.893 2.647 1.00 84.88 88 VAL A CA 1
ATOM 707 C C . VAL A 1 88 ? -4.951 -8.737 4.161 1.00 84.88 88 VAL A C 1
ATOM 709 O O . VAL A 1 88 ? -4.407 -9.546 4.911 1.00 84.88 88 VAL A O 1
ATOM 712 N N . LEU A 1 89 ? -5.758 -7.774 4.634 1.00 79.88 89 LEU A N 1
ATOM 713 C CA . LEU A 1 89 ? -6.032 -7.611 6.073 1.00 79.88 89 LEU A CA 1
ATOM 714 C C . LEU A 1 89 ? -7.298 -8.324 6.565 1.00 79.88 89 LEU A C 1
ATOM 716 O O . LEU A 1 89 ? -7.495 -8.402 7.776 1.00 79.88 89 LEU A O 1
ATOM 720 N N . GLY A 1 90 ? -8.128 -8.885 5.680 1.00 73.12 90 GLY A N 1
ATOM 721 C CA . GLY A 1 90 ? -9.351 -9.616 6.045 1.00 73.12 90 GLY A CA 1
ATOM 722 C C . GLY A 1 90 ? -9.186 -10.601 7.221 1.00 73.12 90 GLY A C 1
ATOM 723 O O . GLY A 1 90 ? -9.855 -10.429 8.243 1.00 73.12 90 GLY A O 1
ATOM 724 N N . PRO A 1 91 ? -8.260 -11.581 7.158 1.00 68.88 91 PRO A N 1
ATOM 725 C CA . PRO A 1 91 ? -8.060 -12.543 8.249 1.00 68.88 91 PRO A CA 1
ATOM 726 C C . PRO A 1 91 ? -7.494 -11.923 9.540 1.00 68.88 91 PRO A C 1
ATOM 728 O O . PRO A 1 91 ? -7.648 -12.501 10.615 1.00 68.88 91 PRO A O 1
ATOM 731 N N . ILE A 1 92 ? -6.846 -10.758 9.457 1.00 65.19 92 ILE A N 1
ATOM 732 C CA . ILE A 1 92 ? -6.262 -10.049 10.605 1.00 65.19 92 ILE A CA 1
ATOM 733 C C . ILE A 1 92 ? -7.337 -9.207 11.306 1.00 65.19 92 ILE A C 1
ATOM 735 O O . ILE A 1 92 ? -7.439 -9.229 12.531 1.00 65.19 92 ILE A O 1
ATOM 739 N N . ALA A 1 93 ? -8.190 -8.524 10.543 1.00 62.00 93 ALA A N 1
ATOM 740 C CA . ALA A 1 93 ? -9.260 -7.685 11.071 1.00 62.00 93 ALA A CA 1
ATOM 741 C C . ALA A 1 93 ? -10.387 -8.493 11.730 1.00 62.00 93 ALA A C 1
ATOM 743 O O . ALA A 1 93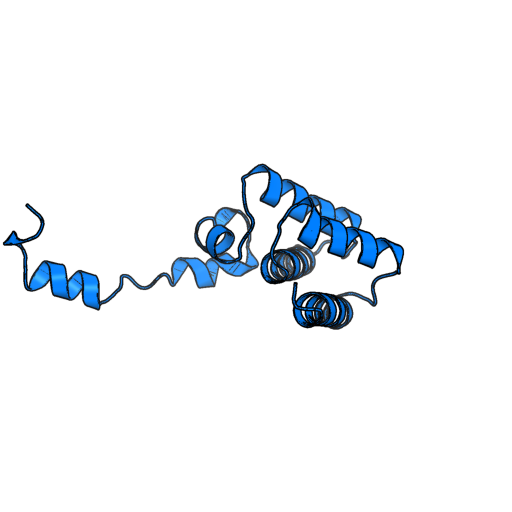 ? -10.901 -8.092 12.774 1.00 62.00 93 ALA A O 1
ATOM 744 N N . SER A 1 94 ? -10.718 -9.678 11.200 1.00 59.09 94 SER A N 1
ATOM 745 C CA . SER A 1 94 ? -11.644 -10.614 11.865 1.00 59.09 94 SER A CA 1
ATOM 746 C C . SER A 1 94 ? -11.123 -11.112 13.219 1.00 59.09 94 SER A C 1
ATOM 748 O O . SER A 1 94 ? -11.889 -11.636 14.022 1.00 59.09 94 SER A O 1
ATOM 750 N N . ARG A 1 95 ? -9.824 -10.931 13.483 1.00 57.84 95 ARG A N 1
ATOM 751 C CA . ARG A 1 95 ? -9.146 -11.275 14.731 1.00 57.84 95 ARG A CA 1
ATOM 752 C C . ARG A 1 95 ? -9.108 -10.126 15.739 1.00 57.84 95 ARG A C 1
ATOM 754 O O . ARG A 1 95 ? -8.379 -10.273 16.716 1.00 57.84 95 ARG A O 1
ATOM 761 N N . LYS A 1 96 ? -9.868 -9.026 15.561 1.00 53.75 96 LYS A N 1
ATOM 762 C CA . LYS A 1 96 ? -10.169 -8.085 16.661 1.00 53.75 96 LYS A CA 1
ATOM 763 C C . LYS A 1 96 ? -10.813 -8.890 17.793 1.00 53.75 96 LYS A C 1
ATOM 765 O O . LYS A 1 96 ? -12.016 -9.135 17.817 1.00 53.75 96 LYS A O 1
ATOM 770 N N . VAL A 1 97 ? -9.954 -9.378 18.680 1.00 52.09 97 VAL A N 1
ATOM 771 C CA . VAL A 1 97 ? -10.279 -10.063 19.918 1.00 52.09 97 VAL A CA 1
ATOM 772 C C . VAL A 1 97 ? -11.257 -9.147 20.638 1.00 52.09 97 VAL A C 1
ATOM 774 O O . VAL A 1 97 ? -10.902 -8.013 20.954 1.00 52.09 97 VAL A O 1
ATOM 777 N N . ARG A 1 98 ? -12.493 -9.610 20.868 1.00 53.09 98 ARG A N 1
ATOM 778 C CA . ARG A 1 98 ? -13.311 -9.060 21.953 1.00 53.09 98 ARG A CA 1
ATOM 779 C C . ARG A 1 98 ? -12.403 -9.061 23.167 1.00 53.09 98 ARG A C 1
ATOM 781 O O . ARG A 1 98 ? -11.957 -10.136 23.564 1.00 53.09 98 ARG A O 1
ATOM 788 N N . ASN A 1 99 ? -12.015 -7.886 23.646 1.00 60.50 99 ASN A N 1
ATOM 789 C CA . ASN A 1 99 ? -11.012 -7.790 24.686 1.00 60.50 99 ASN A CA 1
ATOM 790 C C . ASN A 1 99 ? -11.549 -8.566 25.904 1.00 60.50 99 ASN A C 1
ATOM 792 O O . ASN A 1 99 ? -12.576 -8.165 26.452 1.00 60.50 99 ASN A O 1
ATOM 796 N N . PRO A 1 100 ? -10.933 -9.685 26.326 1.00 61.16 100 PRO A N 1
ATOM 797 C CA . PRO A 1 100 ? -11.482 -10.510 27.405 1.00 61.16 100 PRO A CA 1
ATOM 798 C C . PRO A 1 100 ? -11.555 -9.737 28.728 1.00 61.16 100 PRO A C 1
ATOM 800 O O . PRO A 1 100 ? -12.312 -10.103 29.620 1.00 61.16 100 PRO A O 1
ATOM 803 N N . ALA A 1 101 ? -10.787 -8.649 28.849 1.00 68.88 101 ALA A N 1
ATOM 804 C CA . ALA A 1 101 ? -10.883 -7.703 29.950 1.00 68.88 101 ALA A CA 1
ATOM 805 C C . ALA A 1 101 ? -12.181 -6.875 29.927 1.00 68.88 101 ALA A C 1
ATOM 807 O O . ALA A 1 101 ? -12.754 -6.660 30.986 1.00 68.88 101 ALA A O 1
ATOM 808 N N . GLU A 1 102 ? -12.678 -6.458 28.758 1.00 66.25 102 GLU A N 1
ATOM 809 C CA . GLU A 1 102 ? -13.976 -5.770 28.641 1.00 66.25 102 GLU A CA 1
ATOM 810 C C . GLU A 1 102 ? -15.139 -6.711 28.945 1.00 66.25 102 GLU A C 1
ATOM 812 O O . GLU A 1 102 ? -16.072 -6.321 29.638 1.00 66.25 102 GLU A O 1
ATOM 817 N N . GLU A 1 103 ? -15.079 -7.955 28.461 1.00 68.75 103 GLU A N 1
ATOM 818 C CA . GLU A 1 103 ? -16.111 -8.956 28.753 1.00 68.75 103 GLU A CA 1
ATOM 819 C C . GLU A 1 103 ? -16.156 -9.243 30.259 1.00 68.75 103 GLU A C 1
ATOM 821 O O . GLU A 1 103 ? -17.205 -9.089 30.880 1.00 68.75 103 GLU A O 1
ATOM 826 N N . ARG A 1 104 ? -14.987 -9.469 30.874 1.00 75.06 104 ARG A N 1
ATOM 827 C CA . ARG A 1 104 ? -14.871 -9.621 32.328 1.00 75.06 104 ARG A CA 1
ATOM 828 C C . ARG A 1 104 ? -15.331 -8.395 33.101 1.00 75.06 104 ARG A C 1
ATOM 830 O O . ARG A 1 104 ? -15.985 -8.567 34.118 1.00 75.06 104 ARG A O 1
ATOM 837 N N . TRP A 1 105 ? -15.005 -7.177 32.670 1.00 70.56 105 TRP A N 1
ATOM 838 C CA . TRP A 1 105 ? -15.448 -5.964 33.366 1.00 70.56 105 TRP A CA 1
ATOM 839 C C . TRP A 1 105 ? -16.961 -5.788 33.333 1.00 70.56 105 TRP A C 1
ATOM 841 O O . TRP A 1 105 ? -17.542 -5.435 34.353 1.00 70.56 105 TRP A O 1
ATOM 851 N N . ARG A 1 106 ? -17.604 -6.105 32.207 1.00 73.25 106 ARG A N 1
ATOM 852 C CA . ARG A 1 106 ? -19.069 -6.091 32.105 1.00 73.25 106 ARG A CA 1
ATOM 853 C C . ARG A 1 106 ? -19.721 -7.199 32.935 1.00 73.25 106 ARG A C 1
ATOM 855 O O . ARG A 1 106 ? -20.832 -7.008 33.412 1.00 73.25 106 ARG A O 1
ATOM 862 N N . GLU A 1 107 ? -19.039 -8.330 33.124 1.00 75.50 107 GLU A N 1
ATOM 863 C CA . GLU A 1 107 ? -19.483 -9.400 34.027 1.00 75.50 107 GLU A CA 1
ATOM 864 C C . GLU A 1 107 ? -19.321 -9.032 35.510 1.00 75.50 107 GLU A C 1
ATOM 866 O O . GLU A 1 107 ? -20.195 -9.350 36.313 1.00 75.50 107 GLU A O 1
ATOM 871 N N . VAL A 1 108 ? -18.211 -8.386 35.894 1.00 82.00 108 VAL A N 1
ATOM 872 C CA . VAL A 1 108 ? -17.921 -8.071 37.305 1.00 82.00 108 VAL A CA 1
ATOM 873 C C . VAL A 1 108 ? -18.551 -6.765 37.793 1.00 82.00 108 VAL A C 1
ATOM 875 O O . VAL A 1 108 ? -18.783 -6.632 38.993 1.00 82.00 108 VAL A O 1
ATOM 878 N N . PHE A 1 109 ? -18.862 -5.831 36.891 1.00 75.19 109 PHE A N 1
ATOM 879 C CA . PHE A 1 109 ? -19.456 -4.532 37.217 1.00 75.19 109 PHE A CA 1
ATOM 880 C C . PHE A 1 109 ? -20.664 -4.224 36.310 1.00 75.19 109 PHE A C 1
ATOM 882 O O . PHE A 1 109 ? -20.609 -3.304 35.493 1.00 75.19 109 PHE A O 1
ATOM 889 N N . PRO A 1 110 ? -21.769 -4.986 36.424 1.00 70.56 110 PRO A N 1
ATOM 890 C CA . PRO A 1 110 ? -22.967 -4.753 35.615 1.00 70.56 110 PRO A CA 1
ATOM 891 C C . PRO A 1 110 ? -23.638 -3.396 35.904 1.00 70.56 110 PRO A C 1
ATOM 893 O O . PRO A 1 110 ? -24.224 -2.816 34.998 1.00 70.56 110 PRO A O 1
ATOM 896 N N . ASP A 1 111 ? -23.500 -2.874 37.128 1.00 73.94 111 ASP A N 1
ATOM 897 C CA . ASP A 1 111 ? -24.097 -1.611 37.606 1.00 73.94 111 ASP A CA 1
ATOM 898 C C . ASP A 1 111 ? -23.365 -0.342 37.117 1.00 73.94 111 ASP A C 1
ATOM 900 O O . ASP A 1 111 ? -23.876 0.763 37.242 1.00 73.94 111 ASP A O 1
ATOM 904 N N . GLU A 1 112 ? -22.149 -0.466 36.574 1.00 67.88 112 GLU A N 1
ATOM 905 C CA . GLU A 1 112 ? -21.321 0.689 36.174 1.00 67.88 112 GLU A CA 1
ATOM 906 C C . GLU A 1 112 ? -21.645 1.201 34.756 1.00 67.88 112 GLU A C 1
ATOM 908 O O . GLU A 1 112 ? -21.133 2.232 34.323 1.00 67.88 112 GLU A O 1
ATOM 913 N N . PHE A 1 113 ? -22.487 0.465 34.023 1.00 58.84 113 PHE A N 1
ATOM 914 C CA . PHE A 1 113 ? -22.841 0.720 32.625 1.00 58.84 113 PHE A CA 1
ATOM 915 C C . PHE A 1 113 ? -24.333 1.058 32.413 1.00 58.84 113 PHE A C 1
ATOM 917 O O . PHE A 1 113 ? -24.766 1.075 31.256 1.00 58.84 113 PHE A O 1
ATOM 924 N N . GLU A 1 114 ? -25.103 1.311 33.482 1.00 54.84 114 GLU A N 1
ATOM 925 C CA . GLU A 1 114 ? -26.515 1.751 33.424 1.00 54.84 114 GLU A CA 1
ATOM 926 C C . GLU A 1 114 ? -26.671 3.281 33.509 1.00 54.84 114 GLU A C 1
ATOM 928 O O . GLU A 1 114 ? -25.965 3.924 34.321 1.00 54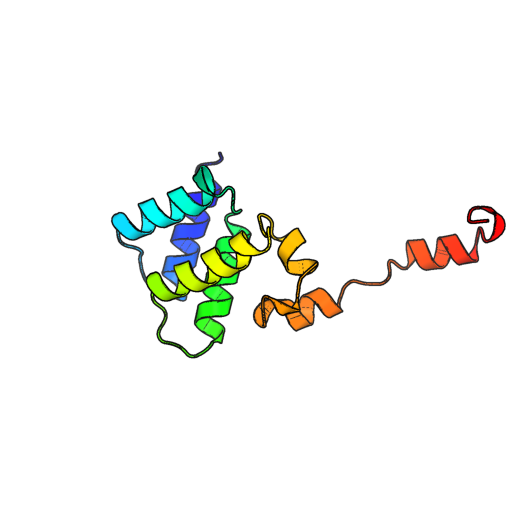.84 114 GLU A O 1
#

Secondary structure (DSSP, 8-state):
--HHHHHHHHHHHHHHT-PPPHHHHHHHHHHHHTS---HHHHHHHHHHHHHTTSPP-HHHHHHHHHHHHHTT--SHHHHHH-GGG-TTTHHHHTT----HHHHHHHHH-GGGG-

Foldseek 3Di:
DPPVQLVVLQVLLCVQARRDDPVLSVVVVCCCPVLQAGSVNLSLLQVQQVVVPDRDDSVSSVVLSCVCSVVPHRYPVVCLVVVVSGPVCVVVSVPPPPPVVVVVCCVVCVPVPD

pLDDT: mean 85.91, std 12.75, range [52.09, 96.81]

Sequence (114 aa):
MEPDSFTWLVSYLSARVTVPSPEERRKLLYWMQSKNLSHEVIAVAVEEMCASGANPSFPYLEGILRNWHGVGIRSYNDLLENPYLTKVLGPIASRKVRNPAEERWREVFPDEFE

Radius of gyration: 17.91 Å; chains: 1; bounding box: 41×28×51 Å